Protein AF-A0A7V8Y8B3-F1 (afdb_monomer)

Foldseek 3Di:
DDDDDDDDDDDDDPPDPPPPDFWFQFAKEKEFEAAPLVRATDFQKKKKKWKAFPVRPDTDIDIFTADPRRMTMDGRHTADPRMKIWIWIHDPNDIFGFDIDHQHPDPPHDYHYGYGYAYAEDQPCVQKDFPDWDWDWDDDVPGIDIDIDTDMDRPDRHHYPHDDPPPPPPPDD

Structure (mmCIF, N/CA/C/O backbone):
data_AF-A0A7V8Y8B3-F1
#
_entry.id   AF-A0A7V8Y8B3-F1
#
loop_
_atom_site.group_PDB
_atom_site.id
_atom_site.type_symbol
_atom_site.label_atom_id
_atom_site.label_alt_id
_atom_site.label_comp_id
_atom_site.label_asym_id
_atom_site.label_entity_id
_atom_site.label_seq_id
_atom_site.pdbx_PDB_ins_code
_atom_site.Cartn_x
_atom_site.Cartn_y
_atom_site.Cartn_z
_atom_site.occupancy
_atom_site.B_iso_or_equiv
_atom_site.auth_seq_id
_atom_site.auth_comp_id
_atom_site.auth_asym_id
_atom_site.auth_atom_id
_atom_site.pdbx_PDB_model_num
ATOM 1 N N . MET A 1 1 ? 10.443 44.051 75.657 1.00 41.78 1 MET A N 1
ATOM 2 C CA . MET A 1 1 ? 11.302 44.107 74.450 1.00 41.78 1 MET A CA 1
ATOM 3 C C . MET A 1 1 ? 10.787 43.076 73.449 1.00 41.78 1 MET A C 1
ATOM 5 O O . MET A 1 1 ? 10.704 41.906 73.796 1.00 41.78 1 MET A O 1
ATOM 9 N N . ARG A 1 2 ? 10.318 43.525 72.275 1.00 40.25 2 ARG A N 1
ATOM 10 C CA . ARG A 1 2 ? 9.639 42.713 71.243 1.00 40.25 2 ARG A CA 1
ATOM 11 C C . ARG A 1 2 ? 10.650 41.796 70.541 1.00 40.25 2 ARG A C 1
ATOM 13 O O . ARG A 1 2 ? 11.664 42.290 70.062 1.00 40.25 2 ARG A O 1
ATOM 20 N N . ARG A 1 3 ? 10.361 40.498 70.427 1.00 39.28 3 ARG A N 1
ATOM 21 C CA . ARG A 1 3 ? 11.015 39.599 69.462 1.00 39.28 3 ARG A CA 1
ATOM 22 C C . ARG A 1 3 ? 9.946 39.114 68.489 1.00 39.28 3 ARG A C 1
ATOM 24 O O . ARG A 1 3 ? 9.070 38.348 68.869 1.00 39.28 3 ARG A O 1
ATOM 31 N N . VAL A 1 4 ? 9.985 39.634 67.266 1.00 42.03 4 VAL A N 1
ATOM 32 C CA . VAL A 1 4 ? 9.151 39.179 66.150 1.00 42.03 4 VAL A CA 1
ATOM 33 C C . VAL A 1 4 ? 9.942 38.078 65.453 1.00 42.03 4 VAL A C 1
ATOM 35 O O . VAL A 1 4 ? 10.997 38.349 64.888 1.00 42.03 4 VAL A O 1
ATOM 38 N N . ALA A 1 5 ? 9.478 36.835 65.553 1.00 44.16 5 ALA A N 1
ATOM 39 C CA . ALA A 1 5 ? 10.021 35.720 64.788 1.00 44.16 5 ALA A CA 1
ATOM 40 C C . 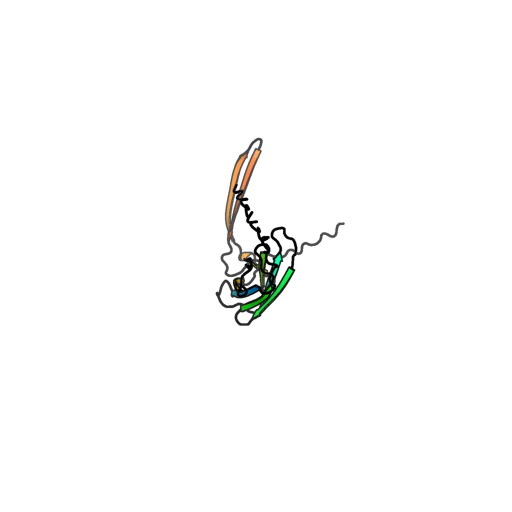ALA A 1 5 ? 9.277 35.660 63.448 1.00 44.16 5 ALA A C 1
ATOM 42 O O . ALA A 1 5 ? 8.073 35.417 63.412 1.00 44.16 5 ALA A O 1
ATOM 43 N N . ALA A 1 6 ? 9.985 35.937 62.355 1.00 43.75 6 ALA A N 1
ATOM 44 C CA . ALA A 1 6 ? 9.465 35.774 61.006 1.00 43.75 6 ALA A CA 1
ATOM 45 C C . ALA A 1 6 ? 9.499 34.283 60.637 1.00 43.75 6 ALA A C 1
ATOM 47 O O . ALA A 1 6 ? 10.573 33.692 60.541 1.00 43.75 6 ALA A O 1
ATOM 48 N N . LEU A 1 7 ? 8.328 33.672 60.446 1.00 46.34 7 LEU A N 1
ATOM 49 C CA . LEU A 1 7 ? 8.216 32.354 59.824 1.00 46.34 7 LEU A CA 1
ATOM 50 C C . LEU A 1 7 ? 8.354 32.512 58.306 1.00 46.34 7 LEU A C 1
ATOM 52 O O . LEU A 1 7 ? 7.492 33.097 57.653 1.00 46.34 7 LEU A O 1
ATOM 56 N N . ALA A 1 8 ? 9.435 31.972 57.748 1.00 45.28 8 ALA A N 1
ATOM 57 C CA . ALA A 1 8 ? 9.588 31.782 56.314 1.00 45.28 8 ALA A CA 1
ATOM 58 C C . ALA A 1 8 ? 8.799 30.532 55.890 1.00 45.28 8 ALA A C 1
ATOM 60 O O . ALA A 1 8 ? 9.159 29.411 56.245 1.00 45.28 8 ALA A O 1
ATOM 61 N N . ALA A 1 9 ? 7.709 30.723 55.148 1.00 44.62 9 ALA A N 1
ATOM 62 C CA . ALA A 1 9 ? 6.974 29.633 54.517 1.00 44.62 9 ALA A CA 1
ATOM 63 C C . ALA A 1 9 ? 7.672 29.251 53.201 1.00 44.62 9 ALA A C 1
ATOM 65 O O . ALA A 1 9 ? 7.607 29.986 52.217 1.00 44.62 9 ALA A O 1
ATOM 66 N N . ALA A 1 10 ? 8.362 28.110 53.186 1.00 50.41 10 ALA A N 1
ATOM 67 C CA . ALA A 1 10 ? 8.913 27.532 51.967 1.00 50.41 10 ALA A CA 1
ATOM 68 C C . ALA A 1 10 ? 7.787 26.849 51.173 1.00 50.41 10 ALA A C 1
ATOM 70 O O . ALA A 1 10 ? 7.284 25.798 51.566 1.00 50.41 10 ALA A O 1
ATOM 71 N N . ALA A 1 11 ? 7.374 27.457 50.061 1.00 56.00 11 ALA A N 1
ATOM 72 C CA . ALA A 1 11 ? 6.453 26.841 49.114 1.00 56.00 11 ALA A CA 1
ATOM 73 C C . ALA A 1 11 ? 7.202 25.777 48.296 1.00 56.00 11 ALA A C 1
ATOM 75 O O . ALA A 1 11 ? 8.005 26.101 47.421 1.00 56.00 11 ALA A O 1
ATOM 76 N N . ALA A 1 12 ? 6.957 24.499 48.586 1.00 55.84 12 ALA A N 1
ATOM 77 C CA . ALA A 1 12 ? 7.432 23.403 47.752 1.00 55.84 12 ALA A CA 1
ATOM 78 C C . ALA A 1 12 ? 6.639 23.388 46.433 1.00 55.84 12 ALA A C 1
ATOM 80 O O . ALA A 1 12 ? 5.452 23.060 46.423 1.00 55.84 12 ALA A O 1
ATOM 81 N N . LEU A 1 13 ? 7.284 23.739 45.315 1.00 58.31 13 LEU A N 1
ATOM 82 C CA . LEU A 1 13 ? 6.749 23.446 43.986 1.00 58.31 13 LEU A CA 1
ATOM 83 C C . LEU A 1 13 ? 6.753 21.925 43.797 1.00 58.31 13 LEU A C 1
ATOM 85 O O . LEU A 1 13 ? 7.800 21.318 43.575 1.00 58.31 13 LEU A O 1
ATOM 89 N N . ALA A 1 14 ? 5.578 21.306 43.876 1.00 60.38 14 ALA A N 1
ATOM 90 C CA . ALA A 1 14 ? 5.394 19.936 43.429 1.00 60.38 14 ALA A CA 1
ATOM 91 C C . ALA A 1 14 ? 5.531 19.904 41.899 1.00 60.38 14 ALA A C 1
ATOM 93 O O . ALA A 1 14 ? 4.621 20.299 41.172 1.00 60.38 14 ALA A O 1
ATOM 94 N N . VAL A 1 15 ? 6.682 19.445 41.405 1.00 58.00 15 VAL A N 1
ATOM 95 C CA . VAL A 1 15 ? 6.814 19.010 40.012 1.00 58.00 15 VAL A CA 1
ATOM 96 C C . VAL A 1 15 ? 5.970 17.747 39.890 1.00 58.00 15 VAL A C 1
ATOM 98 O O . VAL A 1 15 ? 6.356 16.686 40.379 1.00 58.00 15 VAL A O 1
ATOM 101 N N . ALA A 1 16 ? 4.777 17.868 39.310 1.00 61.41 16 ALA A N 1
ATOM 102 C CA . ALA A 1 16 ? 3.983 16.697 38.978 1.00 61.41 16 ALA A CA 1
ATOM 103 C C . ALA A 1 16 ? 4.809 15.829 38.012 1.00 61.41 16 ALA A C 1
ATOM 105 O O . ALA A 1 16 ? 5.346 16.365 37.038 1.00 61.41 16 ALA A O 1
ATOM 106 N N . PRO A 1 17 ? 4.950 14.516 38.256 1.00 54.28 17 PRO A N 1
ATOM 107 C CA . PRO A 1 17 ? 5.573 13.646 37.279 1.00 54.28 17 PRO A CA 1
ATOM 108 C C . PRO A 1 17 ? 4.759 13.742 35.991 1.00 54.28 17 PRO A C 1
ATOM 110 O O . PRO A 1 17 ? 3.532 13.617 36.014 1.00 54.28 17 PRO A O 1
ATOM 113 N N . ASN A 1 18 ? 5.443 13.990 34.876 1.00 52.50 18 ASN A N 1
ATOM 114 C CA . ASN A 1 18 ? 4.854 13.914 33.548 1.00 52.50 18 ASN A CA 1
ATOM 115 C C . ASN A 1 18 ? 4.353 12.479 33.375 1.00 52.50 18 ASN A C 1
ATOM 117 O O . ASN A 1 18 ? 5.125 11.579 33.050 1.00 52.50 18 ASN A O 1
ATOM 121 N N . ALA A 1 19 ? 3.079 12.240 33.673 1.00 53.72 19 ALA A N 1
ATOM 122 C CA . ALA A 1 19 ? 2.465 10.953 33.445 1.00 53.72 19 ALA A CA 1
ATOM 123 C C . ALA A 1 19 ? 2.446 10.757 31.932 1.00 53.72 19 ALA A C 1
ATOM 125 O O . ALA A 1 19 ? 1.645 11.375 31.228 1.00 53.72 19 ALA A O 1
ATOM 126 N N . TRP A 1 20 ? 3.349 9.923 31.418 1.00 55.12 20 TRP A N 1
ATOM 127 C CA . TRP A 1 20 ? 3.139 9.300 30.124 1.00 55.12 20 TRP A CA 1
ATOM 128 C C . TRP A 1 20 ? 1.794 8.595 30.221 1.00 55.12 20 TRP A C 1
ATOM 130 O O . TRP A 1 20 ? 1.659 7.586 30.914 1.00 55.12 20 TRP A O 1
ATOM 140 N N . ALA A 1 21 ? 0.766 9.210 29.638 1.00 58.97 21 ALA A N 1
ATOM 141 C CA . ALA A 1 21 ? -0.565 8.644 29.644 1.00 58.97 21 ALA A CA 1
ATOM 142 C C . ALA A 1 21 ? -0.454 7.242 29.045 1.00 58.97 21 ALA A C 1
ATOM 144 O O . ALA A 1 21 ? 0.060 7.079 27.936 1.00 58.97 21 ALA A O 1
ATOM 145 N N . ALA A 1 22 ? -0.882 6.235 29.808 1.00 63.03 22 ALA A N 1
ATOM 146 C CA . ALA A 1 22 ? -0.874 4.865 29.330 1.00 63.03 22 ALA A CA 1
ATOM 147 C C . ALA A 1 22 ? -1.640 4.794 27.993 1.00 63.03 22 ALA A C 1
ATOM 149 O O . ALA A 1 22 ? -2.668 5.472 27.856 1.00 63.03 22 ALA A O 1
ATOM 150 N N . PRO A 1 23 ? -1.159 4.006 27.013 1.00 66.88 23 PRO A N 1
ATOM 151 C CA . PRO A 1 23 ? -1.841 3.832 25.738 1.00 66.88 23 PRO A CA 1
ATOM 152 C C . PRO A 1 23 ? -3.316 3.490 25.951 1.00 66.88 23 PRO A C 1
ATOM 154 O O . PRO A 1 23 ? -3.639 2.573 26.708 1.00 66.88 23 PRO A O 1
ATOM 157 N N . LEU A 1 24 ? -4.214 4.214 25.284 1.00 79.56 24 LEU A N 1
ATOM 158 C CA . LEU A 1 24 ? -5.630 3.866 25.273 1.00 79.56 24 LEU A CA 1
ATOM 159 C C . LEU A 1 24 ? -5.868 2.886 24.123 1.00 79.56 24 LEU A C 1
ATOM 161 O O . LEU A 1 24 ? -5.459 3.141 22.994 1.00 79.56 24 LEU A O 1
ATOM 165 N N . GLU A 1 25 ? -6.538 1.764 24.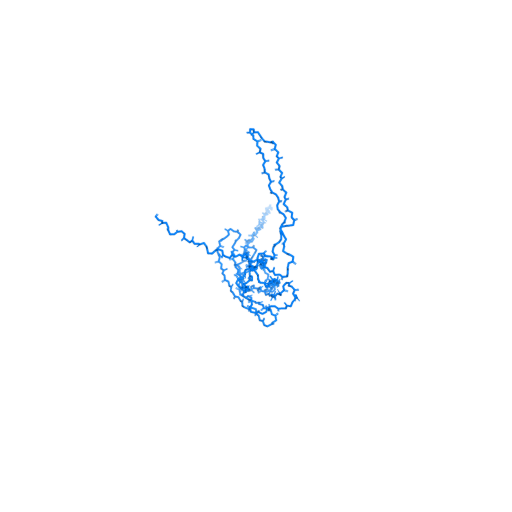379 1.00 88.12 25 GLU A N 1
ATOM 166 C CA . GLU A 1 25 ? -6.929 0.803 23.335 1.00 88.12 25 GLU A CA 1
ATOM 167 C C . GLU A 1 25 ? -8.292 1.165 22.735 1.00 88.12 25 GLU A C 1
ATOM 169 O O . GLU A 1 25 ? -9.238 0.382 22.731 1.00 88.12 25 GLU A O 1
ATOM 174 N N . ASN A 1 26 ? -8.422 2.401 22.261 1.00 92.00 26 ASN A N 1
ATOM 175 C CA . ASN A 1 26 ? -9.661 2.928 21.686 1.00 92.00 26 ASN A CA 1
ATOM 176 C C . ASN A 1 26 ? -9.472 3.531 20.287 1.00 92.00 26 ASN A C 1
ATOM 178 O O . ASN A 1 26 ? -10.447 3.989 19.695 1.00 92.00 26 ASN A O 1
ATOM 182 N N . GLY A 1 27 ? -8.251 3.512 19.751 1.00 95.31 27 GLY A N 1
ATOM 183 C CA . GLY A 1 27 ? -7.933 4.034 18.432 1.00 95.31 27 GLY A CA 1
ATOM 184 C C . GLY A 1 27 ? -8.641 3.275 17.314 1.00 95.31 27 GLY A C 1
ATOM 185 O O . GLY A 1 27 ? -8.898 2.066 17.404 1.00 95.31 27 GLY A O 1
ATOM 186 N N . ILE A 1 28 ? -8.952 4.001 16.244 1.00 97.25 28 ILE A N 1
ATOM 187 C CA . ILE A 1 28 ? -9.632 3.476 15.065 1.00 97.25 28 ILE A CA 1
ATOM 188 C C . ILE A 1 28 ? -8.830 3.853 13.824 1.00 97.25 28 ILE A C 1
ATOM 190 O O . ILE A 1 28 ? -8.469 5.012 13.646 1.00 97.25 28 ILE A O 1
ATOM 194 N N . ILE A 1 29 ? -8.596 2.874 12.952 1.00 98.19 29 ILE A N 1
ATOM 195 C CA . ILE A 1 29 ? -8.161 3.117 11.575 1.00 98.19 29 ILE A CA 1
ATOM 196 C C . ILE A 1 29 ? -9.265 2.602 10.665 1.00 98.19 29 ILE A C 1
ATOM 198 O O . ILE A 1 29 ? -9.634 1.429 10.733 1.00 98.19 29 ILE A O 1
ATOM 202 N N . GLU A 1 30 ? -9.785 3.456 9.800 1.00 98.31 30 GLU A N 1
ATOM 203 C CA . GLU A 1 30 ? -10.768 3.072 8.796 1.00 98.31 30 GLU A CA 1
ATOM 204 C C . GLU A 1 30 ? -10.466 3.720 7.458 1.00 98.31 30 GLU A C 1
ATOM 206 O O . GLU A 1 30 ? -9.642 4.626 7.339 1.00 98.31 30 GLU A O 1
ATOM 211 N N . GLY A 1 31 ? -11.075 3.197 6.407 1.00 98.00 31 GLY A N 1
ATOM 212 C CA . GLY A 1 31 ? -10.743 3.680 5.088 1.00 98.00 31 GLY A CA 1
ATOM 213 C C . GLY A 1 31 ? -11.435 2.947 3.972 1.00 98.00 31 GLY A C 1
ATOM 214 O O . GLY A 1 31 ? -12.351 2.144 4.176 1.00 98.00 31 GLY A O 1
ATOM 215 N N . ARG A 1 32 ? -10.968 3.232 2.758 1.00 98.31 32 ARG A N 1
ATOM 216 C CA . ARG A 1 32 ? -11.467 2.611 1.535 1.00 98.31 32 ARG A CA 1
ATOM 217 C C . ARG A 1 32 ? -10.322 2.164 0.639 1.00 98.31 32 ARG A C 1
ATOM 219 O O . ARG A 1 32 ? -9.339 2.880 0.468 1.00 98.31 32 ARG A O 1
ATOM 226 N N . VAL A 1 33 ? -10.485 1.009 0.007 1.00 98.75 33 VAL A N 1
ATOM 227 C CA . VAL A 1 33 ? -9.662 0.599 -1.128 1.00 98.75 33 VAL A CA 1
ATOM 228 C C . VAL A 1 33 ? -10.367 0.981 -2.425 1.00 98.75 33 VAL A C 1
ATOM 230 O O . VAL A 1 33 ? -11.546 0.679 -2.632 1.00 98.75 33 VAL A O 1
ATOM 233 N N . THR A 1 34 ? -9.630 1.627 -3.322 1.00 98.62 34 THR A N 1
ATOM 234 C CA . THR A 1 34 ? -10.089 1.973 -4.670 1.00 98.62 34 THR A CA 1
ATOM 235 C C . THR A 1 34 ? -9.229 1.295 -5.727 1.00 98.62 34 THR A C 1
ATOM 237 O O . THR A 1 34 ? -8.042 1.031 -5.532 1.00 98.62 34 THR A O 1
ATOM 240 N N . ASN A 1 35 ? -9.838 0.990 -6.866 1.00 98.31 35 ASN A N 1
ATOM 241 C CA . ASN A 1 35 ? -9.109 0.540 -8.034 1.00 98.31 35 ASN A CA 1
ATOM 242 C C . ASN A 1 35 ? -8.405 1.748 -8.666 1.00 98.31 35 ASN A C 1
ATOM 244 O O . ASN A 1 35 ? -9.073 2.689 -9.083 1.00 98.31 35 ASN A O 1
ATOM 248 N N . GLY A 1 36 ? -7.078 1.732 -8.758 1.00 97.19 36 GLY A N 1
ATOM 249 C CA . GLY A 1 36 ? -6.304 2.889 -9.206 1.00 97.19 36 GLY A CA 1
ATOM 250 C C . GLY A 1 36 ? -6.454 3.237 -10.691 1.00 97.19 36 GLY A C 1
ATOM 251 O O . GLY A 1 36 ? -6.052 4.327 -11.082 1.00 97.19 36 GLY A O 1
ATOM 252 N N . THR A 1 37 ? -7.050 2.358 -11.505 1.00 96.88 37 THR A N 1
ATOM 253 C CA . THR A 1 37 ? -7.384 2.638 -12.912 1.00 96.88 37 THR A CA 1
ATOM 254 C C . THR A 1 37 ? -8.756 3.289 -13.049 1.00 96.88 37 THR A C 1
ATOM 256 O O . THR A 1 37 ? -8.916 4.289 -13.735 1.00 96.88 37 THR A O 1
ATOM 259 N N . SER A 1 38 ? -9.774 2.696 -12.423 1.00 97.25 38 SER A N 1
ATOM 260 C CA . SER A 1 38 ? -11.171 3.131 -12.581 1.00 97.25 38 SER A CA 1
ATOM 261 C C . SER A 1 38 ? -11.634 4.123 -11.514 1.00 97.25 38 SER A C 1
ATOM 263 O O . SER A 1 38 ? -12.747 4.635 -11.609 1.00 97.25 38 SER A O 1
ATOM 265 N N . SER A 1 39 ? -10.834 4.337 -10.466 1.00 96.88 39 SER A N 1
ATOM 266 C CA . SER A 1 39 ? -11.170 5.098 -9.253 1.00 96.88 39 SER A CA 1
ATOM 267 C C . SER A 1 39 ? -12.419 4.600 -8.510 1.00 96.88 39 SER A C 1
ATOM 269 O O . SER A 1 39 ? -12.913 5.257 -7.595 1.00 96.88 39 SER A O 1
ATOM 271 N N . ARG A 1 40 ? -12.945 3.422 -8.871 1.00 98.12 40 ARG A N 1
ATOM 272 C CA . ARG A 1 40 ? -14.120 2.820 -8.232 1.00 98.12 40 ARG A CA 1
ATOM 273 C C . ARG A 1 40 ? -13.733 2.102 -6.938 1.00 98.12 40 ARG A C 1
ATOM 275 O O . ARG A 1 40 ? -12.602 1.620 -6.831 1.00 98.12 40 ARG A O 1
ATOM 282 N N . PRO A 1 41 ? -14.659 1.969 -5.973 1.00 98.50 41 PRO A N 1
ATOM 283 C CA . PRO A 1 41 ? -14.430 1.133 -4.802 1.00 98.50 41 PRO A CA 1
ATOM 284 C C . PRO A 1 41 ? -14.084 -0.307 -5.185 1.00 98.50 41 PRO A C 1
ATOM 286 O O . PRO A 1 41 ? -14.698 -0.872 -6.091 1.00 98.50 41 PRO A O 1
ATOM 289 N N . GLN A 1 42 ? -13.111 -0.898 -4.491 1.00 98.62 42 GLN A N 1
ATOM 290 C CA . GLN A 1 42 ? -12.651 -2.255 -4.760 1.00 98.62 42 GLN A CA 1
ATOM 291 C C . GLN A 1 42 ? -13.023 -3.190 -3.593 1.00 98.62 42 GLN A C 1
ATOM 293 O O . GLN A 1 42 ? -12.361 -3.159 -2.551 1.00 98.62 42 GLN A O 1
ATOM 298 N N . PRO A 1 43 ? -14.065 -4.028 -3.749 1.00 98.50 43 PRO A N 1
ATOM 299 C CA . PRO A 1 43 ? -14.441 -5.023 -2.749 1.00 98.50 43 PRO A CA 1
ATOM 300 C C . PRO A 1 43 ? -13.501 -6.233 -2.761 1.00 98.50 43 PRO A C 1
ATOM 302 O O . PRO A 1 43 ? -12.833 -6.495 -3.770 1.00 98.50 43 PRO A O 1
ATOM 305 N N . GLY A 1 44 ? -13.513 -6.999 -1.666 1.00 98.38 44 GLY A N 1
ATOM 306 C CA . GLY A 1 44 ? -12.807 -8.280 -1.560 1.00 98.38 44 GLY A CA 1
ATOM 307 C C . GLY A 1 44 ? -11.28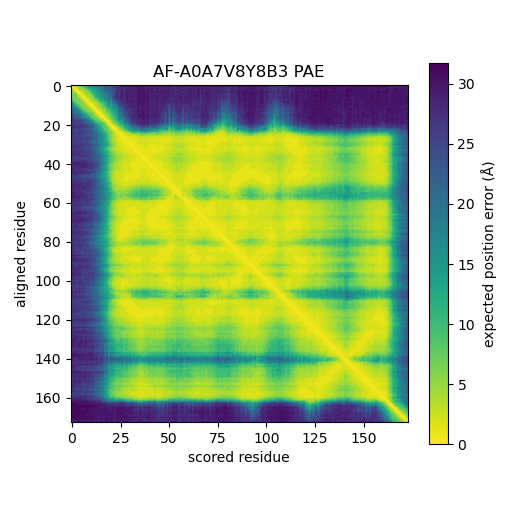2 -8.161 -1.506 1.00 98.38 44 GLY A C 1
ATOM 308 O O . GLY A 1 44 ? -10.582 -9.090 -1.901 1.00 98.38 44 GLY A O 1
ATOM 309 N N . VAL A 1 45 ? -10.763 -7.011 -1.078 1.00 98.75 45 VAL A N 1
ATOM 310 C CA . VAL A 1 45 ? -9.330 -6.781 -0.861 1.00 98.75 45 VAL A CA 1
ATOM 311 C C . VAL A 1 45 ? -9.018 -7.095 0.592 1.00 98.75 45 VAL A C 1
ATOM 313 O O . VAL A 1 45 ? -9.682 -6.565 1.481 1.00 98.75 45 VAL A O 1
ATOM 316 N N . GLU A 1 46 ? -8.010 -7.929 0.837 1.00 98.75 46 GLU A N 1
ATOM 317 C CA . GLU A 1 46 ? -7.482 -8.123 2.187 1.00 98.75 46 GLU A CA 1
ATOM 318 C C . GLU A 1 46 ? -6.586 -6.928 2.526 1.00 98.75 46 GLU A C 1
ATOM 320 O O . GLU A 1 46 ? -5.570 -6.693 1.880 1.00 98.75 46 GLU A O 1
ATOM 325 N N . VAL A 1 47 ? -6.971 -6.150 3.527 1.00 98.75 47 VAL A N 1
ATOM 326 C CA . VAL A 1 47 ? -6.154 -5.090 4.110 1.00 98.75 47 VAL A CA 1
ATOM 327 C C . VAL A 1 47 ? -5.430 -5.675 5.308 1.00 98.75 47 VAL A C 1
ATOM 329 O O . VAL A 1 47 ? -6.063 -6.183 6.233 1.00 98.75 47 VAL A O 1
ATOM 332 N N . VAL A 1 48 ? -4.108 -5.602 5.286 1.00 98.44 48 VAL A N 1
ATOM 333 C CA . VAL A 1 48 ? -3.230 -6.014 6.375 1.00 98.44 48 VAL A CA 1
ATOM 334 C C . VAL A 1 48 ? -2.775 -4.757 7.095 1.00 98.44 48 VAL A C 1
ATOM 336 O O . VAL A 1 48 ? -2.262 -3.829 6.476 1.00 98.44 48 VAL A O 1
ATOM 339 N N . LEU A 1 49 ? -2.963 -4.729 8.407 1.00 98.44 49 LEU A N 1
ATOM 340 C CA . LEU A 1 49 ? -2.447 -3.679 9.268 1.00 98.44 49 LEU A CA 1
ATOM 341 C C . LEU A 1 49 ? -1.347 -4.271 10.142 1.00 98.44 49 LEU A C 1
ATOM 343 O O . LEU A 1 49 ? -1.590 -5.238 10.862 1.00 98.44 49 LEU A O 1
ATOM 347 N N . LYS A 1 50 ? -0.151 -3.686 10.110 1.00 97.69 50 LYS A N 1
ATOM 348 C CA . LYS A 1 50 ? 0.966 -4.067 10.977 1.00 97.69 50 LYS A CA 1
ATOM 349 C C . LYS A 1 50 ? 1.322 -2.908 11.894 1.00 97.69 50 LYS A C 1
ATOM 351 O O . LYS A 1 50 ? 1.625 -1.819 11.423 1.00 97.69 50 LYS A O 1
ATOM 356 N N . ARG A 1 51 ? 1.320 -3.154 13.200 1.00 96.75 51 ARG A N 1
ATOM 357 C CA . ARG A 1 51 ? 1.839 -2.219 14.199 1.00 96.75 51 ARG A CA 1
ATOM 358 C C . ARG A 1 51 ? 3.246 -2.623 14.590 1.00 96.75 51 ARG A C 1
ATOM 360 O O . ARG A 1 51 ? 3.455 -3.798 14.877 1.00 96.75 51 ARG A O 1
ATOM 367 N N . THR A 1 52 ? 4.156 -1.665 14.682 1.00 95.88 52 THR A N 1
ATOM 368 C CA . THR A 1 52 ? 5.481 -1.821 15.299 1.00 95.88 52 THR A CA 1
ATOM 369 C C . THR A 1 52 ? 5.822 -0.575 16.108 1.00 95.88 52 THR A C 1
ATOM 371 O O . THR A 1 52 ? 5.216 0.481 15.920 1.00 95.88 52 THR A O 1
ATOM 374 N N . ARG A 1 53 ? 6.808 -0.665 16.997 1.00 92.12 53 ARG A N 1
ATOM 375 C CA . ARG A 1 53 ? 7.503 0.528 17.495 1.00 92.12 53 ARG A CA 1
ATOM 376 C C . ARG A 1 53 ? 8.536 1.035 16.475 1.00 92.12 53 ARG A C 1
ATOM 378 O O . ARG A 1 53 ? 8.874 0.286 15.552 1.00 92.12 53 A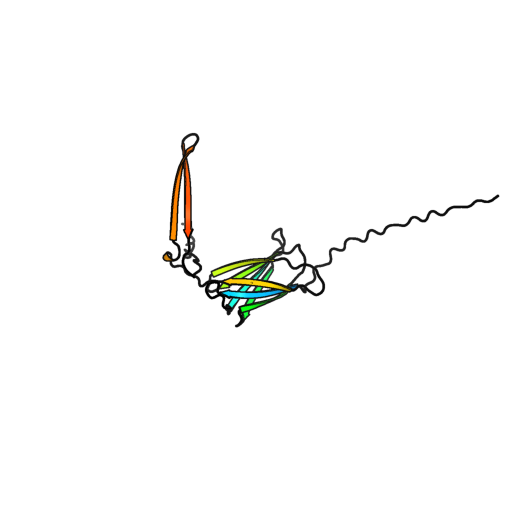RG A O 1
ATOM 385 N N . PRO A 1 54 ? 9.045 2.277 16.613 1.00 87.44 54 PRO A N 1
ATOM 386 C CA . PRO A 1 54 ? 10.098 2.819 15.752 1.00 87.44 54 PRO A CA 1
ATOM 387 C C . PRO A 1 54 ? 11.372 1.967 15.698 1.00 87.44 54 PRO A C 1
ATOM 389 O O . PRO A 1 54 ? 12.033 1.927 14.668 1.00 87.44 54 PRO A O 1
ATOM 392 N N . ASP A 1 55 ? 11.692 1.252 16.779 1.00 89.19 55 ASP A N 1
ATOM 393 C CA . ASP A 1 55 ? 12.827 0.322 16.861 1.00 89.19 55 ASP A CA 1
ATOM 394 C C . ASP A 1 55 ? 12.549 -1.057 16.224 1.00 89.19 55 ASP A C 1
ATOM 396 O O . ASP A 1 55 ? 13.395 -1.947 16.257 1.00 89.19 55 ASP A O 1
ATOM 400 N N . GLY A 1 56 ? 11.356 -1.255 15.654 1.00 86.06 56 GLY A N 1
ATOM 401 C CA . GLY A 1 56 ? 10.920 -2.512 15.047 1.00 86.06 56 GLY A CA 1
ATOM 402 C C . GLY A 1 56 ? 10.362 -3.549 16.029 1.00 86.06 56 GLY A C 1
ATOM 403 O O . GLY A 1 56 ? 9.909 -4.607 15.585 1.00 86.06 56 GLY A O 1
ATOM 404 N N . SER A 1 57 ? 10.337 -3.268 17.336 1.00 88.62 57 SER A N 1
ATOM 405 C CA . SER A 1 57 ? 9.782 -4.171 18.353 1.00 88.62 57 SER A CA 1
ATOM 406 C C . 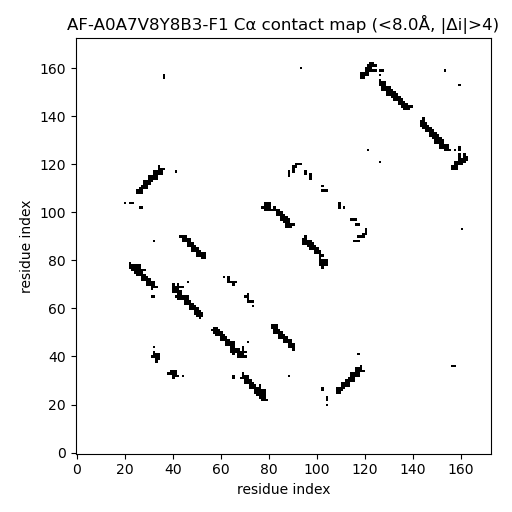SER A 1 57 ? 8.240 -4.204 18.355 1.00 88.62 57 SER A C 1
ATOM 408 O O . SER A 1 57 ? 7.568 -3.407 17.693 1.00 88.62 57 SER A O 1
ATOM 410 N N . GLU A 1 58 ? 7.659 -5.153 19.105 1.00 85.25 58 GLU A N 1
ATOM 411 C CA . GLU A 1 58 ? 6.203 -5.313 19.307 1.00 85.25 58 GLU A CA 1
ATOM 412 C C . GLU A 1 58 ? 5.360 -5.390 18.020 1.00 85.25 58 GLU A C 1
ATOM 414 O O . GLU A 1 58 ? 4.299 -4.762 17.897 1.00 85.25 58 GLU A O 1
ATOM 419 N N . ALA A 1 59 ? 5.806 -6.208 17.064 1.00 92.50 59 ALA A N 1
ATOM 420 C CA . ALA A 1 59 ? 5.049 -6.460 15.849 1.00 92.50 59 ALA A CA 1
ATOM 421 C C . ALA A 1 59 ? 3.704 -7.145 16.153 1.00 92.50 59 ALA A C 1
ATOM 423 O O . ALA A 1 59 ? 3.663 -8.262 16.666 1.00 92.50 59 ALA A O 1
ATOM 424 N N . LYS A 1 60 ? 2.596 -6.492 15.794 1.00 95.81 60 LYS A N 1
ATOM 425 C CA . LYS A 1 60 ? 1.250 -7.083 15.820 1.00 95.81 60 LYS A CA 1
ATOM 426 C C . LYS A 1 60 ? 0.578 -6.876 14.472 1.00 95.81 60 LYS A C 1
ATOM 428 O O . LYS A 1 60 ? 0.783 -5.844 13.836 1.00 95.81 60 LYS A O 1
ATOM 433 N N . THR A 1 61 ? -0.214 -7.851 14.043 1.00 97.44 61 THR A N 1
ATOM 434 C CA . THR A 1 61 ? -0.873 -7.835 12.736 1.00 97.44 61 THR A CA 1
ATOM 435 C C . THR A 1 61 ? -2.370 -8.052 12.883 1.00 97.44 61 THR A C 1
ATOM 437 O O . THR A 1 61 ? -2.811 -8.876 13.681 1.00 97.44 61 THR A O 1
ATOM 440 N N . TRP A 1 62 ? -3.137 -7.315 12.088 1.00 98.25 62 TRP A N 1
ATOM 441 C CA . TRP A 1 62 ? -4.574 -7.466 11.915 1.00 98.25 62 TRP A CA 1
ATOM 442 C C . TRP A 1 62 ? -4.886 -7.573 10.428 1.00 98.25 62 TRP A C 1
ATOM 444 O O . TRP A 1 62 ? -4.140 -7.059 9.592 1.00 98.25 62 TRP A O 1
ATOM 454 N N . THR A 1 63 ? -6.014 -8.196 10.104 1.00 98.31 63 THR A N 1
ATOM 455 C CA . THR A 1 63 ? -6.535 -8.257 8.739 1.00 98.31 63 THR A CA 1
ATOM 456 C C . THR A 1 63 ? -8.006 -7.862 8.706 1.00 98.31 63 THR A C 1
ATOM 458 O O . THR A 1 63 ? -8.752 -8.088 9.658 1.00 98.31 63 THR A O 1
ATOM 461 N N . ALA A 1 64 ? -8.420 -7.230 7.613 1.00 98.38 64 ALA A N 1
ATOM 462 C CA . ALA A 1 64 ? -9.812 -6.919 7.318 1.00 98.38 64 ALA A CA 1
ATOM 463 C C . ALA A 1 64 ? -10.056 -7.119 5.822 1.00 98.38 64 ALA A C 1
ATOM 465 O O . ALA A 1 64 ? -9.177 -6.850 5.013 1.00 98.38 64 ALA A O 1
ATOM 466 N N . THR A 1 65 ? -11.247 -7.569 5.432 1.00 98.69 65 THR A N 1
ATOM 467 C CA . THR A 1 65 ? -11.623 -7.649 4.012 1.00 98.69 65 THR A CA 1
ATOM 468 C C . THR A 1 65 ? -12.539 -6.489 3.659 1.00 98.69 65 THR A C 1
ATOM 470 O O . THR A 1 65 ? -13.470 -6.196 4.409 1.00 98.69 65 THR A O 1
ATOM 473 N N . THR A 1 66 ? -12.295 -5.833 2.524 1.00 98.81 66 THR A N 1
ATOM 474 C CA . THR A 1 66 ? -13.130 -4.706 2.107 1.00 98.81 66 THR A CA 1
ATOM 475 C C . THR A 1 66 ? -14.552 -5.116 1.736 1.00 98.81 66 THR A C 1
ATOM 477 O O . THR A 1 66 ? -14.775 -6.106 1.031 1.00 98.81 66 THR A O 1
ATOM 480 N N . ASP A 1 67 ? -15.522 -4.308 2.170 1.00 98.69 67 ASP A N 1
ATOM 481 C CA . ASP A 1 67 ? -16.941 -4.489 1.856 1.00 98.69 67 ASP A CA 1
ATOM 482 C C . ASP A 1 67 ? -17.283 -4.138 0.390 1.00 98.69 67 ASP A C 1
ATOM 484 O O . ASP A 1 67 ? -16.423 -3.763 -0.410 1.00 98.69 67 ASP A O 1
ATOM 488 N N . ARG A 1 68 ? -18.571 -4.225 0.020 1.00 98.31 68 ARG A N 1
ATOM 489 C CA . ARG A 1 68 ? -19.072 -3.889 -1.333 1.00 98.31 68 ARG A CA 1
ATOM 490 C C . ARG A 1 68 ? -18.782 -2.445 -1.766 1.00 98.31 68 ARG A C 1
ATOM 492 O O . ARG A 1 68 ? -18.754 -2.167 -2.960 1.00 98.31 68 ARG A O 1
ATOM 499 N N . LEU A 1 69 ? -18.575 -1.542 -0.811 1.00 98.38 69 LEU A N 1
ATOM 500 C CA . LEU A 1 69 ? -18.211 -0.142 -1.022 1.00 98.38 69 LEU A CA 1
ATOM 501 C C . LEU A 1 69 ? -16.703 0.091 -0.829 1.00 98.38 69 LEU A C 1
ATOM 503 O O . LEU A 1 69 ? -16.271 1.237 -0.704 1.00 98.38 69 LEU A O 1
ATOM 507 N N . GLY A 1 70 ? -15.901 -0.978 -0.818 1.00 98.56 70 GLY A N 1
ATOM 508 C CA . GLY A 1 70 ? -14.453 -0.944 -0.661 1.00 98.56 70 GLY A CA 1
ATOM 509 C C . GLY A 1 70 ? -13.985 -0.569 0.745 1.00 98.56 70 GLY A C 1
ATOM 510 O O . GLY A 1 70 ? -12.802 -0.291 0.910 1.00 98.56 70 GLY A O 1
ATOM 511 N N . ARG A 1 71 ? -14.870 -0.501 1.744 1.00 98.81 71 ARG A N 1
ATOM 512 C CA . ARG A 1 71 ? -14.544 -0.001 3.087 1.00 98.81 71 ARG A CA 1
ATOM 513 C C . ARG A 1 71 ? -13.915 -1.077 3.957 1.00 98.81 71 ARG A C 1
ATOM 515 O O . ARG A 1 71 ? -14.308 -2.238 3.875 1.00 98.81 71 ARG A O 1
ATOM 522 N N . PHE A 1 72 ? -12.992 -0.675 4.821 1.00 98.69 72 PHE A N 1
ATOM 523 C CA . PHE A 1 72 ? -12.407 -1.511 5.866 1.00 98.69 72 PHE A CA 1
ATOM 524 C C . PHE A 1 72 ? -12.296 -0.723 7.169 1.00 98.69 72 PHE A C 1
ATOM 526 O O . PHE A 1 72 ? -12.320 0.510 7.164 1.00 98.69 72 PHE A O 1
ATOM 533 N N . ARG A 1 73 ? -12.156 -1.444 8.284 1.00 98.44 73 ARG A N 1
ATOM 534 C CA . ARG A 1 73 ? -12.066 -0.837 9.607 1.00 98.44 73 ARG A CA 1
ATOM 535 C C . ARG A 1 73 ? -11.329 -1.732 10.604 1.00 98.44 73 ARG A C 1
ATOM 537 O O . ARG A 1 73 ? -11.598 -2.925 10.686 1.00 98.44 73 ARG A O 1
ATOM 544 N N . PHE A 1 74 ? -10.475 -1.112 11.411 1.00 98.31 74 PHE A N 1
ATOM 545 C CA . PHE A 1 74 ? -9.784 -1.676 12.568 1.00 98.31 74 PHE A CA 1
ATOM 546 C C . PHE A 1 74 ? -10.130 -0.850 13.811 1.00 98.31 74 PHE A C 1
ATOM 548 O O . PHE A 1 74 ? -10.162 0.379 13.757 1.00 98.31 74 PHE A O 1
ATOM 555 N N . ALA A 1 75 ? -10.439 -1.512 14.924 1.00 96.75 75 ALA A N 1
ATOM 556 C CA . ALA A 1 75 ? -10.859 -0.886 16.181 1.00 96.75 75 ALA A CA 1
ATOM 557 C C . ALA A 1 75 ? -9.996 -1.370 17.346 1.00 96.75 75 ALA A C 1
ATOM 559 O O . ALA A 1 75 ? -9.334 -2.401 17.229 1.00 96.75 75 ALA A O 1
ATOM 560 N N . GLY A 1 76 ? -10.068 -0.667 18.478 1.00 94.50 76 GLY A N 1
ATOM 561 C CA . GLY A 1 76 ? -9.383 -1.085 19.702 1.00 94.50 76 GLY A CA 1
ATOM 562 C C . GLY A 1 76 ? -7.863 -1.029 19.561 1.00 94.50 76 GLY A C 1
ATOM 563 O O . GLY A 1 76 ? -7.147 -1.882 20.078 1.00 94.50 76 GLY A O 1
ATOM 564 N N . LEU A 1 77 ? -7.366 -0.076 18.772 1.00 95.50 77 LEU A N 1
ATOM 565 C CA . LEU A 1 77 ? -5.943 0.083 18.520 1.00 95.50 77 LEU A CA 1
ATOM 566 C C . LEU A 1 77 ? -5.318 0.936 19.622 1.00 95.50 77 LEU A C 1
ATOM 568 O O . LEU A 1 77 ? -5.912 1.913 20.076 1.00 95.50 77 LEU A O 1
ATOM 572 N N . ALA A 1 78 ? -4.107 0.573 20.036 1.00 93.12 78 ALA A N 1
ATOM 573 C CA . ALA A 1 78 ? -3.359 1.337 21.026 1.00 93.12 78 ALA A CA 1
ATOM 574 C C . ALA A 1 78 ? -2.969 2.713 20.461 1.00 93.12 78 ALA A C 1
ATOM 576 O O . ALA A 1 78 ? -2.333 2.783 19.404 1.00 93.12 78 ALA A O 1
ATOM 577 N N . THR A 1 79 ? -3.315 3.784 21.169 1.00 93.25 79 THR A N 1
ATOM 578 C CA . THR A 1 79 ? -2.874 5.148 20.854 1.00 93.25 79 THR A CA 1
ATOM 579 C C . THR A 1 79 ? -1.468 5.424 21.395 1.00 93.25 79 THR A C 1
ATOM 581 O O . THR A 1 79 ? -1.033 4.805 22.368 1.00 93.25 79 THR A O 1
ATOM 584 N N . GLY A 1 80 ? -0.763 6.366 20.777 1.00 90.19 80 GLY A N 1
ATOM 585 C CA . GLY A 1 80 ? 0.591 6.789 21.122 1.00 90.19 80 GLY A CA 1
ATOM 586 C C . GLY A 1 80 ? 1.426 7.073 19.873 1.00 90.19 80 GLY A C 1
ATOM 587 O O . GLY A 1 80 ? 1.323 6.361 18.875 1.00 90.19 80 GLY A O 1
ATOM 588 N N . GLU A 1 81 ? 2.272 8.103 19.938 1.00 87.19 81 GLU A N 1
ATOM 589 C CA . GLU A 1 81 ? 3.205 8.459 18.853 1.00 87.19 81 GLU A CA 1
ATOM 590 C C . GLU A 1 81 ? 4.389 7.479 18.741 1.00 87.19 81 GLU A C 1
ATOM 592 O O . GLU A 1 81 ? 5.097 7.457 17.740 1.00 87.19 81 GLU A O 1
ATOM 597 N N . ASP A 1 82 ? 4.599 6.622 19.745 1.00 90.19 82 ASP A N 1
ATOM 598 C CA . ASP A 1 82 ? 5.645 5.592 19.779 1.00 90.19 82 ASP A CA 1
ATOM 599 C C . ASP A 1 82 ? 5.268 4.317 19.003 1.00 90.19 82 ASP A C 1
ATOM 601 O O . ASP A 1 82 ? 5.912 3.276 19.151 1.00 90.19 82 ASP A O 1
ATOM 605 N N . ARG A 1 83 ? 4.195 4.356 18.207 1.00 92.62 83 ARG A N 1
ATOM 606 C CA . ARG A 1 83 ? 3.635 3.196 17.506 1.00 92.62 83 ARG A CA 1
ATOM 607 C C . ARG A 1 83 ? 3.287 3.566 16.075 1.00 92.62 83 ARG A C 1
ATOM 609 O O . ARG A 1 83 ? 2.436 4.412 15.821 1.00 92.62 83 ARG A O 1
ATOM 616 N N . LEU A 1 84 ? 3.913 2.863 15.143 1.00 95.81 84 LEU A N 1
ATOM 617 C CA . LEU A 1 84 ? 3.693 3.005 13.714 1.00 95.81 84 LEU A CA 1
ATOM 618 C C . LEU A 1 84 ? 2.737 1.918 13.238 1.00 95.81 84 LEU A C 1
ATOM 620 O O . LEU A 1 84 ? 2.912 0.746 13.569 1.00 95.81 84 LEU A O 1
ATOM 624 N N . TYR A 1 85 ? 1.751 2.307 12.441 1.00 97.31 85 TYR A N 1
ATOM 625 C CA . TYR A 1 85 ? 0.754 1.440 11.830 1.00 97.31 85 TYR A CA 1
ATOM 626 C C . TYR A 1 85 ? 0.926 1.476 10.311 1.00 97.31 85 TYR A C 1
ATOM 628 O O . TYR A 1 85 ? 0.563 2.456 9.666 1.00 97.31 85 TYR A O 1
ATOM 636 N N . ALA A 1 86 ? 1.494 0.419 9.737 1.00 97.31 86 ALA A N 1
ATOM 637 C CA . ALA A 1 86 ? 1.664 0.254 8.298 1.00 97.31 86 ALA A CA 1
ATOM 638 C C . ALA A 1 86 ? 0.474 -0.505 7.702 1.00 97.31 86 ALA A C 1
ATOM 640 O O . ALA A 1 86 ? 0.077 -1.548 8.231 1.00 97.31 86 ALA A O 1
ATOM 641 N N . LEU A 1 87 ? -0.084 0.015 6.608 1.00 97.88 87 LEU A N 1
ATOM 642 C CA . LEU A 1 87 ? -1.147 -0.641 5.851 1.00 97.88 87 LEU A CA 1
ATOM 643 C C . LEU A 1 87 ? -0.611 -1.238 4.553 1.00 97.88 87 LEU A C 1
ATOM 645 O O . LEU A 1 87 ? 0.060 -0.553 3.786 1.00 97.88 87 LEU A O 1
ATOM 649 N N . ASP A 1 88 ? -1.027 -2.462 4.257 1.00 97.31 88 ASP A N 1
ATOM 650 C CA . ASP A 1 88 ? -0.838 -3.114 2.966 1.00 97.31 88 ASP A CA 1
ATOM 651 C C . ASP A 1 88 ? -2.181 -3.619 2.443 1.00 97.31 88 ASP A C 1
ATOM 653 O O . ASP A 1 88 ? -3.022 -4.103 3.199 1.00 97.31 88 A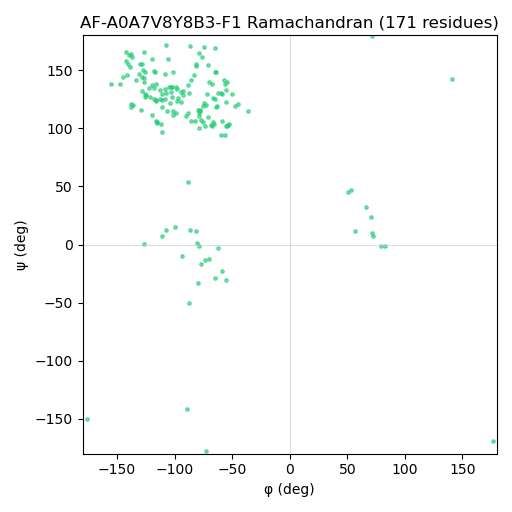SP A O 1
ATOM 657 N N . ALA A 1 89 ? -2.388 -3.541 1.133 1.00 98.44 89 ALA A N 1
ATOM 658 C CA . ALA A 1 89 ? -3.531 -4.147 0.466 1.00 98.44 89 ALA A CA 1
ATOM 659 C C . ALA A 1 89 ? -3.082 -5.354 -0.361 1.00 98.44 89 ALA A C 1
ATOM 661 O O . ALA A 1 89 ? -2.239 -5.246 -1.249 1.00 98.44 89 ALA A O 1
ATOM 662 N N . ARG A 1 90 ? -3.695 -6.507 -0.114 1.00 98.12 90 ARG A N 1
ATOM 663 C CA . ARG A 1 90 ? -3.516 -7.737 -0.879 1.00 98.12 90 ARG A CA 1
ATOM 664 C C . ARG A 1 90 ? -4.683 -7.929 -1.829 1.00 98.12 90 ARG A C 1
ATOM 666 O O . ARG A 1 90 ? -5.828 -8.130 -1.421 1.00 98.12 90 ARG A O 1
ATOM 673 N N . TYR A 1 91 ? -4.389 -7.875 -3.123 1.00 98.06 91 TYR A N 1
ATOM 674 C CA . TYR A 1 91 ? -5.394 -7.977 -4.174 1.00 98.06 91 TYR A CA 1
ATOM 675 C C . TYR A 1 91 ? -4.898 -8.862 -5.315 1.00 98.06 91 TYR A C 1
ATOM 677 O O . TYR A 1 91 ? -3.903 -8.559 -5.971 1.00 98.06 91 TYR A O 1
ATOM 685 N N . ARG A 1 92 ? -5.612 -9.970 -5.559 1.00 96.19 92 ARG A N 1
ATOM 686 C CA . ARG A 1 92 ? -5.308 -10.950 -6.622 1.00 96.19 92 ARG A CA 1
ATOM 687 C C . ARG A 1 92 ? -3.846 -11.429 -6.616 1.00 96.19 92 ARG A C 1
ATOM 689 O O . ARG A 1 92 ? -3.207 -11.484 -7.661 1.00 96.19 92 ARG A O 1
ATOM 696 N N . GLY A 1 93 ? -3.323 -11.748 -5.431 1.00 91.44 93 GLY A N 1
ATOM 697 C CA . GLY A 1 93 ? -1.955 -12.253 -5.248 1.00 91.44 93 GLY A CA 1
ATOM 698 C C . GLY A 1 93 ? -0.855 -11.186 -5.282 1.00 91.44 93 GLY A C 1
ATOM 699 O O . GLY A 1 93 ? 0.306 -11.523 -5.087 1.00 91.44 93 GLY A O 1
ATOM 700 N N . ALA A 1 94 ? -1.200 -9.914 -5.493 1.00 94.94 94 ALA A N 1
ATOM 701 C CA . ALA A 1 94 ? -0.265 -8.798 -5.431 1.00 94.94 94 ALA A CA 1
ATOM 702 C C . ALA A 1 94 ? -0.383 -8.041 -4.104 1.00 94.94 94 ALA A C 1
ATOM 704 O O . ALA A 1 94 ? -1.481 -7.936 -3.548 1.00 94.94 94 ALA A O 1
ATOM 705 N N . SER A 1 95 ? 0.738 -7.488 -3.636 1.00 95.38 95 SER A N 1
ATOM 706 C CA . SER A 1 95 ? 0.793 -6.591 -2.480 1.00 95.38 95 SER A CA 1
ATOM 707 C C . SER A 1 95 ? 0.938 -5.148 -2.949 1.00 95.38 95 SER A C 1
ATOM 709 O O . SER A 1 95 ? 1.788 -4.848 -3.786 1.00 95.38 95 SER A O 1
ATOM 711 N N . PHE A 1 96 ? 0.114 -4.264 -2.402 1.00 97.00 96 PHE A N 1
ATOM 712 C CA . PHE A 1 96 ? 0.126 -2.834 -2.669 1.00 97.00 96 PHE A CA 1
ATOM 713 C C . PHE A 1 96 ? 0.389 -2.110 -1.358 1.00 97.00 96 PHE A C 1
ATOM 715 O O . PHE A 1 96 ? -0.459 -2.131 -0.462 1.00 97.00 96 PHE A O 1
ATOM 722 N N . ALA A 1 97 ? 1.562 -1.488 -1.262 1.00 95.12 97 ALA A N 1
ATOM 723 C CA . ALA A 1 97 ? 1.922 -0.698 -0.099 1.00 95.12 97 ALA A CA 1
ATOM 724 C C . ALA A 1 97 ? 0.955 0.480 0.046 1.00 95.12 97 ALA A C 1
ATOM 726 O O . ALA A 1 97 ? 0.673 1.206 -0.913 1.00 95.12 97 ALA A O 1
ATOM 727 N N . GLY A 1 98 ? 0.430 0.633 1.253 1.00 93.81 98 GLY A N 1
ATOM 728 C CA . GLY A 1 98 ? -0.312 1.804 1.669 1.00 93.81 98 GLY A CA 1
ATOM 729 C C . GLY A 1 98 ? 0.608 2.860 2.264 1.00 93.81 98 GLY A C 1
ATOM 730 O O . GLY A 1 98 ? 1.726 3.086 1.806 1.00 93.81 98 GLY A O 1
ATOM 731 N N . GLY A 1 99 ? 0.103 3.515 3.306 1.00 93.88 99 GLY A N 1
ATOM 732 C CA . GLY A 1 99 ? 0.865 4.453 4.121 1.00 93.88 99 GLY A CA 1
ATOM 733 C C . GLY A 1 99 ? 1.205 3.885 5.495 1.00 93.88 99 GLY A C 1
ATOM 734 O O . GLY A 1 99 ? 0.696 2.841 5.911 1.00 93.88 99 GLY A O 1
ATOM 735 N N . VAL A 1 100 ? 2.038 4.634 6.210 1.00 95.81 100 VAL A N 1
ATOM 736 C CA . VAL A 1 100 ? 2.302 4.451 7.638 1.00 95.81 100 VAL A CA 1
ATOM 737 C C . VAL A 1 100 ? 1.644 5.605 8.387 1.00 95.81 100 VAL A C 1
ATOM 739 O O . VAL A 1 100 ? 1.776 6.755 7.973 1.00 95.81 100 VAL A O 1
ATOM 742 N N . VAL A 1 101 ? 0.926 5.303 9.466 1.00 95.94 101 VAL A N 1
ATOM 743 C CA . VAL A 1 101 ? 0.236 6.294 10.305 1.00 95.94 101 VAL A CA 1
ATOM 744 C C . VAL A 1 101 ? 0.567 6.087 11.783 1.00 95.94 101 VAL A C 1
ATOM 746 O O . VAL A 1 101 ? 0.904 4.978 12.198 1.00 95.94 101 VAL A O 1
ATOM 749 N N . THR A 1 102 ? 0.447 7.141 12.586 1.00 95.19 102 THR A N 1
ATOM 750 C CA . THR A 1 102 ? 0.371 7.055 14.052 1.00 95.19 102 THR A CA 1
ATOM 751 C C . THR A 1 102 ? -1.065 7.324 14.496 1.00 95.19 102 THR A C 1
ATOM 753 O O . THR A 1 102 ? -1.871 7.885 13.750 1.00 95.19 102 THR A O 1
ATOM 756 N N . ILE A 1 103 ? -1.414 6.882 15.704 1.00 94.75 103 ILE A N 1
ATOM 757 C CA . ILE A 1 103 ? -2.709 7.193 16.311 1.00 94.75 103 ILE A CA 1
ATOM 758 C C . ILE A 1 103 ? -2.428 8.040 17.557 1.00 94.75 103 ILE A C 1
ATOM 760 O O . ILE A 1 103 ? -1.984 7.476 18.557 1.00 94.75 103 ILE A O 1
ATOM 764 N N . PRO A 1 104 ? -2.674 9.359 17.547 1.00 92.25 104 PRO A N 1
ATOM 765 C CA . PRO A 1 104 ? -2.346 10.229 18.674 1.00 92.25 104 PRO A CA 1
ATOM 766 C C . PRO A 1 104 ? -3.175 9.878 19.912 1.00 92.25 104 PRO A C 1
ATOM 768 O O . PRO A 1 104 ? -4.335 9.482 19.812 1.00 92.25 104 PRO A O 1
ATOM 771 N N . THR A 1 105 ? -2.628 10.069 21.109 1.00 90.69 105 THR A N 1
ATOM 772 C CA . THR A 1 105 ? -3.399 9.886 22.349 1.00 90.69 105 THR A CA 1
ATOM 773 C C . THR A 1 105 ? -4.276 11.113 22.603 1.00 90.69 105 THR A C 1
ATOM 775 O O . THR A 1 105 ? -3.795 12.129 23.097 1.00 90.69 105 THR A O 1
ATOM 778 N N . GLN A 1 106 ? -5.570 11.025 22.275 1.00 86.19 106 GLN A N 1
ATOM 779 C CA . GLN A 1 106 ? -6.538 12.117 22.457 1.00 86.19 106 GLN A CA 1
ATOM 780 C C . GLN A 1 106 ? -7.931 11.635 22.905 1.00 86.19 106 GLN A C 1
ATOM 782 O O . GLN A 1 106 ? -8.242 10.442 22.852 1.00 86.19 106 GLN A O 1
ATOM 787 N N . ARG A 1 107 ? -8.764 12.576 23.381 1.00 84.19 107 ARG A N 1
ATOM 788 C CA . ARG A 1 107 ? -10.185 12.370 23.714 1.00 84.19 107 ARG A CA 1
ATOM 789 C C . ARG A 1 107 ? -11.050 13.393 22.950 1.00 84.19 107 ARG A C 1
ATOM 791 O O . ARG A 1 107 ? -10.759 14.580 23.079 1.00 84.19 107 ARG A O 1
ATOM 798 N N . PRO A 1 108 ? -12.116 12.986 22.227 1.00 84.31 108 PRO A N 1
ATOM 799 C CA . PRO A 1 108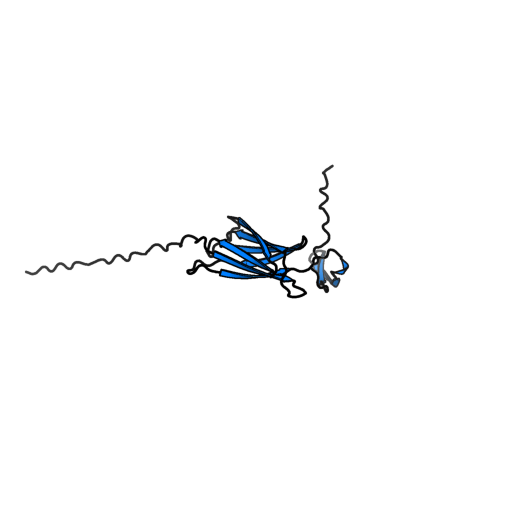 ? -12.602 11.613 22.045 1.00 84.31 108 PRO A CA 1
ATOM 800 C C . PRO A 1 108 ? -11.597 10.730 21.290 1.00 84.31 108 PRO A C 1
ATOM 802 O O . PRO A 1 108 ? -10.582 11.217 20.800 1.00 84.31 108 PRO A O 1
ATOM 805 N N . ALA A 1 109 ? -11.852 9.420 21.266 1.00 82.50 109 ALA A N 1
ATOM 806 C CA . ALA A 1 109 ? -10.953 8.468 20.623 1.00 82.50 109 ALA A CA 1
ATOM 807 C C . ALA A 1 109 ? -10.696 8.861 19.152 1.00 82.50 109 ALA A C 1
ATOM 809 O O . ALA A 1 109 ? -11.658 9.154 18.436 1.00 82.50 109 ALA A O 1
ATOM 810 N N . PRO A 1 110 ? -9.435 8.870 18.693 1.00 91.19 110 PRO A N 1
ATOM 811 C CA . PRO A 1 110 ? -9.098 9.270 17.332 1.00 91.19 110 PRO A CA 1
ATOM 812 C C . PRO A 1 110 ? -9.577 8.248 16.296 1.00 91.19 110 PRO A C 1
ATOM 814 O O . PRO A 1 110 ? -9.416 7.034 16.467 1.00 91.19 110 PRO A O 1
ATOM 817 N N . VAL A 1 111 ? -10.089 8.771 15.184 1.00 95.94 111 VAL A N 1
ATOM 818 C CA . VAL A 1 111 ? -10.373 8.022 13.957 1.00 95.94 111 VAL A CA 1
ATOM 819 C C . VAL A 1 111 ? -9.389 8.491 12.894 1.00 95.94 111 VAL A C 1
ATOM 821 O O . VAL A 1 111 ? -9.365 9.668 12.545 1.00 95.94 111 VAL A O 1
ATOM 824 N N . ILE A 1 112 ? -8.559 7.574 12.406 1.00 97.19 112 ILE A N 1
ATOM 825 C CA . ILE A 1 112 ? -7.631 7.829 11.309 1.00 97.19 112 ILE A CA 1
ATOM 826 C C . ILE A 1 112 ? -8.251 7.291 10.026 1.00 97.19 112 ILE A C 1
ATOM 828 O O . ILE A 1 112 ? -8.415 6.079 9.867 1.00 97.19 112 ILE A O 1
ATOM 832 N N . GLU A 1 113 ? -8.580 8.199 9.113 1.00 97.06 113 GLU A N 1
ATOM 833 C CA . GLU A 1 113 ? -9.069 7.853 7.784 1.00 97.06 113 GLU A CA 1
ATOM 834 C C . GLU A 1 113 ? -7.910 7.674 6.802 1.00 97.06 113 GLU A C 1
ATOM 836 O O . GLU A 1 113 ? -6.966 8.463 6.764 1.00 97.06 113 GLU A O 1
ATOM 841 N N . THR A 1 114 ? -7.983 6.641 5.967 1.00 96.75 114 THR A N 1
ATOM 842 C CA . THR A 1 114 ? -6.981 6.392 4.928 1.00 96.75 114 THR A CA 1
ATOM 843 C C . THR A 1 114 ? -7.607 5.872 3.637 1.00 96.75 114 THR A C 1
ATOM 845 O O . THR A 1 114 ? -8.713 5.326 3.607 1.00 96.75 114 THR A O 1
ATOM 848 N N . THR A 1 115 ? -6.890 6.041 2.529 1.00 96.69 115 THR A N 1
ATOM 849 C CA . THR A 1 115 ? -7.274 5.495 1.228 1.00 96.69 115 THR A CA 1
ATOM 850 C C . THR A 1 115 ? -6.137 4.662 0.667 1.00 96.69 115 THR A C 1
ATOM 852 O O . THR A 1 115 ? -5.004 5.124 0.559 1.00 96.69 115 THR A O 1
ATOM 855 N N . LEU A 1 116 ? -6.462 3.441 0.254 1.00 98.06 116 LEU A N 1
ATOM 856 C CA . LEU A 1 116 ? -5.538 2.527 -0.406 1.00 98.06 116 LEU A CA 1
ATOM 857 C C . LEU A 1 116 ? -5.910 2.407 -1.884 1.00 98.06 116 LEU A C 1
ATOM 859 O O . LEU A 1 116 ? -7.089 2.451 -2.255 1.00 98.06 116 LEU A O 1
ATOM 863 N N . LYS A 1 117 ? -4.902 2.234 -2.738 1.00 98.19 117 LYS A N 1
ATOM 864 C CA . LYS A 1 117 ? -5.091 1.996 -4.170 1.00 98.19 117 LYS A CA 1
ATOM 865 C C . LYS A 1 117 ? -4.536 0.635 -4.546 1.00 98.19 117 LYS A C 1
ATOM 867 O O . LYS A 1 117 ? -3.428 0.284 -4.159 1.00 98.19 117 LYS A O 1
ATOM 872 N N . VAL A 1 118 ? -5.306 -0.105 -5.332 1.00 98.50 118 VAL A N 1
ATOM 873 C CA . VAL A 1 118 ? -4.871 -1.370 -5.930 1.00 98.50 118 VAL A CA 1
ATOM 874 C C . VAL A 1 118 ? -5.115 -1.345 -7.427 1.00 98.50 118 VAL A C 1
ATOM 876 O O . VAL A 1 118 ? -6.066 -0.732 -7.909 1.00 98.50 118 VAL A O 1
ATOM 879 N N . TRP A 1 119 ? -4.286 -2.054 -8.177 1.00 98.12 119 TRP A N 1
ATOM 880 C CA . TRP A 1 119 ? -4.444 -2.208 -9.621 1.00 98.12 119 TRP A CA 1
ATOM 881 C C . TRP A 1 119 ? -4.610 -3.679 -9.961 1.00 98.12 119 TRP A C 1
ATOM 883 O O . TRP A 1 119 ? -4.254 -4.562 -9.183 1.00 98.12 119 TRP A O 1
ATOM 893 N N . ARG A 1 120 ? -5.164 -3.973 -11.139 1.00 97.38 120 ARG A N 1
ATOM 894 C CA . ARG A 1 120 ? -5.194 -5.354 -11.625 1.00 97.38 120 ARG A CA 1
ATOM 895 C C . ARG A 1 120 ? -3.746 -5.813 -11.859 1.00 97.38 120 ARG A C 1
ATOM 897 O O . ARG A 1 120 ? -3.053 -5.141 -12.624 1.00 97.38 120 ARG A O 1
ATOM 904 N N . PRO A 1 121 ? -3.290 -6.925 -11.263 1.00 96.69 121 PRO A N 1
ATOM 905 C CA . PRO A 1 121 ? -1.929 -7.398 -11.493 1.00 96.69 121 PRO A CA 1
ATOM 906 C C . PRO A 1 121 ? -1.732 -7.968 -12.907 1.00 96.69 121 PRO A C 1
ATOM 908 O O . PRO A 1 121 ? -2.681 -8.449 -13.535 1.00 96.69 121 PRO A O 1
ATOM 911 N N . THR A 1 122 ? -0.496 -7.938 -13.403 1.00 95.69 122 THR A N 1
ATOM 912 C CA . THR A 1 122 ? -0.048 -8.610 -14.629 1.00 95.69 122 THR A CA 1
ATOM 913 C C . THR A 1 122 ? 1.385 -9.115 -14.471 1.00 95.69 122 THR A C 1
ATOM 915 O O . THR A 1 122 ? 2.220 -8.460 -13.856 1.00 95.69 122 THR A O 1
ATOM 918 N N . SER A 1 123 ? 1.684 -10.270 -15.055 1.00 94.69 123 SER A N 1
ATOM 919 C CA . SER A 1 123 ? 3.042 -10.819 -15.188 1.00 94.69 123 SER A CA 1
ATOM 920 C C . SER A 1 123 ? 3.520 -10.825 -16.647 1.00 94.69 123 SER A C 1
ATOM 922 O O . SER A 1 123 ? 4.574 -11.378 -16.974 1.00 94.69 123 SER A O 1
ATOM 924 N N . HIS A 1 124 ? 2.738 -10.221 -17.550 1.00 94.88 124 HIS A N 1
ATOM 925 C CA . HIS A 1 124 ? 3.091 -10.123 -18.959 1.00 94.88 124 HIS A CA 1
ATOM 926 C C . HIS A 1 124 ? 4.230 -9.105 -19.132 1.00 94.88 124 HIS A C 1
ATOM 928 O O . HIS A 1 124 ? 4.029 -7.935 -18.805 1.00 94.88 124 HIS A O 1
ATOM 934 N N . PRO A 1 125 ? 5.403 -9.503 -19.660 1.00 93.06 125 PRO A N 1
ATOM 935 C CA . PRO A 1 125 ? 6.578 -8.633 -19.715 1.00 93.06 125 PRO A CA 1
ATOM 936 C C . PRO A 1 125 ? 6.358 -7.415 -20.613 1.00 93.06 125 PRO A C 1
ATOM 938 O O . PRO A 1 125 ? 6.870 -6.350 -20.312 1.00 93.06 125 PRO A O 1
ATOM 941 N N . GLY A 1 126 ? 5.507 -7.531 -21.641 1.00 93.94 126 GLY A N 1
ATOM 942 C CA . GLY A 1 126 ? 5.100 -6.394 -22.478 1.00 93.94 126 GLY A CA 1
ATOM 943 C C . GLY A 1 126 ? 4.346 -5.272 -21.743 1.00 93.94 126 GLY A C 1
ATOM 944 O O . GLY A 1 126 ? 4.014 -4.274 -22.366 1.00 93.94 126 GLY A O 1
ATOM 945 N N . ALA A 1 127 ? 4.053 -5.419 -20.444 1.00 95.31 127 ALA A N 1
ATOM 946 C CA . ALA A 1 127 ? 3.559 -4.319 -19.618 1.00 95.31 127 ALA A CA 1
ATOM 947 C C . ALA A 1 127 ? 4.667 -3.337 -19.201 1.00 95.31 127 ALA A C 1
ATOM 949 O O . ALA A 1 127 ? 4.356 -2.233 -18.772 1.00 95.31 127 ALA A O 1
ATOM 950 N N . ILE A 1 128 ? 5.939 -3.726 -19.308 1.00 96.00 128 ILE A N 1
ATOM 951 C CA . ILE A 1 128 ? 7.096 -2.897 -18.982 1.00 96.00 128 ILE A CA 1
ATOM 952 C C . ILE A 1 128 ? 7.866 -2.586 -20.262 1.00 96.00 128 ILE A C 1
ATOM 954 O O . ILE A 1 128 ? 8.153 -3.485 -21.049 1.00 96.00 128 ILE A O 1
ATOM 958 N N . LEU A 1 129 ? 8.232 -1.320 -20.447 1.00 95.69 129 LEU A N 1
ATOM 959 C CA . LEU A 1 129 ? 9.078 -0.860 -21.542 1.00 95.69 129 LEU A CA 1
ATOM 960 C C . LEU A 1 129 ? 10.350 -0.221 -20.983 1.00 95.69 129 LEU A C 1
ATOM 962 O O . LEU A 1 129 ? 10.292 0.569 -20.041 1.00 95.69 129 LEU A O 1
ATOM 966 N N . ILE A 1 130 ? 11.491 -0.529 -21.597 1.00 95.50 130 ILE A N 1
ATOM 967 C CA . ILE A 1 130 ? 12.729 0.228 -21.395 1.00 95.50 130 ILE A CA 1
ATOM 968 C C . ILE A 1 130 ? 12.674 1.397 -22.373 1.00 95.50 130 ILE A C 1
ATOM 970 O O . ILE A 1 130 ? 12.784 1.213 -23.582 1.00 95.50 130 ILE A O 1
ATOM 974 N N . LEU A 1 131 ? 12.425 2.593 -21.849 1.00 95.50 131 LEU A N 1
ATOM 975 C CA . LEU A 1 131 ? 12.301 3.809 -22.647 1.00 95.50 131 LEU A CA 1
ATOM 976 C C . LEU A 1 131 ? 13.673 4.376 -23.024 1.00 95.50 131 LEU A C 1
ATOM 978 O O . LEU A 1 131 ? 13.831 4.972 -24.086 1.00 95.50 131 LEU A O 1
ATOM 982 N N . ARG A 1 132 ? 14.657 4.210 -22.138 1.00 96.81 132 ARG A N 1
ATOM 983 C CA . ARG A 1 132 ? 16.023 4.680 -22.347 1.00 96.81 132 ARG A CA 1
ATOM 984 C C . ARG A 1 132 ? 17.009 3.743 -21.674 1.00 96.81 132 ARG A C 1
ATOM 986 O O . ARG A 1 132 ? 16.797 3.355 -20.529 1.00 96.81 132 ARG A O 1
ATOM 993 N N . ASP A 1 133 ? 18.091 3.473 -22.378 1.00 96.56 133 ASP A N 1
ATOM 994 C CA . ASP A 1 133 ? 19.280 2.803 -21.877 1.00 96.56 133 ASP A CA 1
ATOM 995 C C . ASP A 1 133 ? 20.478 3.712 -22.190 1.00 96.56 133 ASP A C 1
ATOM 997 O O . ASP A 1 133 ? 20.594 4.255 -23.294 1.00 96.56 133 ASP A O 1
ATOM 1001 N N . SER A 1 134 ? 21.289 4.035 -21.188 1.00 97.31 134 SER A N 1
ATOM 1002 C CA . SER A 1 134 ? 22.437 4.929 -21.328 1.00 97.31 134 SER A CA 1
ATOM 1003 C C . SER A 1 134 ? 23.631 4.396 -20.561 1.00 97.31 134 SER A C 1
ATOM 1005 O O . SER A 1 134 ? 23.591 4.272 -19.338 1.00 97.31 134 SER A O 1
ATOM 1007 N N . LEU A 1 135 ? 24.714 4.160 -21.299 1.00 96.88 135 LEU A N 1
ATOM 1008 C CA . LEU A 1 135 ? 25.991 3.715 -20.769 1.00 96.88 135 LEU A CA 1
ATOM 1009 C C . LEU A 1 135 ? 26.977 4.885 -20.741 1.00 96.88 135 LEU A C 1
ATOM 1011 O O . LEU A 1 135 ? 27.280 5.487 -21.771 1.00 96.88 135 LEU A O 1
ATOM 1015 N N . PHE A 1 136 ? 27.495 5.197 -19.559 1.00 96.25 136 PHE A N 1
ATOM 1016 C CA . PHE A 1 136 ? 28.523 6.207 -19.356 1.00 96.25 136 PHE A CA 1
ATOM 1017 C C . PHE A 1 136 ? 29.838 5.505 -19.059 1.00 96.25 136 PHE A C 1
ATOM 1019 O O . PHE A 1 136 ? 29.977 4.846 -18.030 1.00 96.25 136 PHE A O 1
ATOM 1026 N N . VAL A 1 137 ? 30.806 5.661 -19.957 1.00 96.81 137 VAL A N 1
ATOM 1027 C CA . VAL A 1 137 ? 32.153 5.111 -19.797 1.00 96.81 137 VAL A CA 1
ATOM 1028 C C . VAL A 1 137 ? 33.120 6.269 -19.621 1.00 96.81 137 VAL A C 1
ATOM 1030 O O . VAL A 1 137 ? 33.158 7.182 -20.446 1.00 96.81 137 VAL A O 1
ATOM 1033 N N . ARG A 1 138 ? 33.901 6.247 -18.542 1.00 95.94 138 ARG A N 1
ATOM 1034 C CA . ARG A 1 138 ? 34.932 7.255 -18.277 1.00 95.94 138 ARG A CA 1
ATOM 1035 C C . ARG A 1 138 ? 36.204 6.612 -17.733 1.00 95.94 138 ARG A C 1
ATOM 1037 O O . ARG A 1 138 ? 36.111 5.580 -17.072 1.00 95.94 138 ARG A O 1
ATOM 1044 N N . PRO A 1 139 ? 37.381 7.214 -17.944 1.00 96.06 139 PRO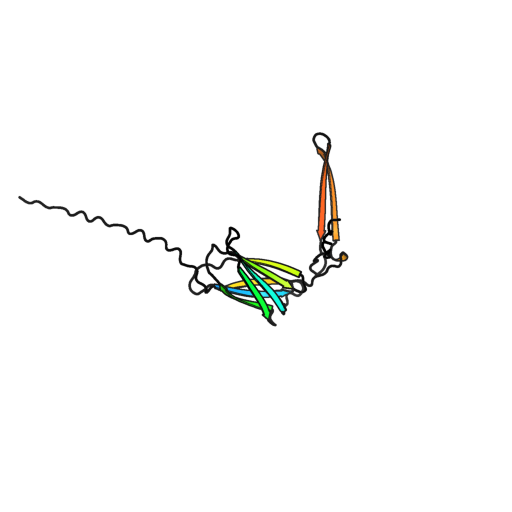 A N 1
ATOM 1045 C CA . PRO A 1 139 ? 38.586 6.799 -17.239 1.00 96.06 139 PRO A CA 1
ATOM 1046 C C . PRO A 1 139 ? 38.389 6.880 -15.719 1.00 96.06 139 PRO A C 1
ATOM 1048 O O . PRO A 1 139 ? 37.752 7.806 -15.212 1.00 96.06 139 PRO A O 1
ATOM 1051 N N . PHE A 1 140 ? 38.942 5.914 -14.999 1.00 95.06 140 PHE A N 1
ATOM 1052 C CA . PHE A 1 140 ? 39.080 5.928 -13.545 1.00 95.06 140 PHE A CA 1
ATOM 1053 C C . PHE A 1 140 ? 40.451 5.345 -13.204 1.00 95.06 140 PHE A C 1
ATOM 1055 O O . PHE A 1 140 ? 41.020 4.638 -14.025 1.00 95.06 140 PHE A O 1
ATOM 1062 N N . GLU A 1 141 ? 41.030 5.685 -12.058 1.00 90.50 141 GLU A N 1
ATOM 1063 C CA . GLU A 1 141 ? 42.413 5.322 -11.730 1.00 90.50 141 GLU A CA 1
ATOM 1064 C C . GLU A 1 141 ? 42.710 3.833 -12.006 1.00 90.50 141 GLU A C 1
ATOM 1066 O O . GLU A 1 141 ? 42.048 2.943 -11.477 1.00 90.50 141 GLU A O 1
ATOM 1071 N N . GLY A 1 142 ? 43.661 3.568 -12.908 1.00 91.44 142 GLY A N 1
ATOM 1072 C CA . GLY A 1 142 ? 44.036 2.211 -13.318 1.00 91.44 142 GLY A CA 1
ATOM 1073 C C . GLY A 1 142 ? 43.034 1.458 -14.212 1.00 91.44 142 GLY A C 1
ATOM 1074 O O . GLY A 1 142 ? 43.260 0.281 -14.481 1.00 91.44 142 GLY A O 1
ATOM 1075 N N . GLY A 1 143 ? 41.952 2.083 -14.696 1.00 94.12 143 GLY A N 1
ATOM 1076 C CA . GLY A 1 143 ? 40.949 1.410 -15.528 1.00 94.12 143 GLY A CA 1
ATOM 1077 C C . GLY A 1 143 ? 39.821 2.293 -16.081 1.00 94.12 143 GLY A C 1
ATOM 1078 O O . GLY A 1 143 ? 39.984 3.480 -16.368 1.00 94.12 143 GLY A O 1
ATOM 1079 N N . LEU A 1 144 ? 38.650 1.682 -16.277 1.00 96.38 144 LEU A N 1
ATOM 1080 C CA . LEU A 1 144 ? 37.430 2.344 -16.743 1.00 96.38 144 LEU A CA 1
ATOM 1081 C C . LEU A 1 144 ? 36.354 2.279 -15.655 1.00 96.38 144 LEU A C 1
ATOM 1083 O O . LEU A 1 144 ? 36.145 1.242 -15.033 1.00 96.38 144 LEU A O 1
ATOM 1087 N N . SER A 1 145 ? 35.635 3.379 -15.463 1.00 95.38 145 SER A N 1
ATOM 1088 C CA . SER A 1 145 ? 34.383 3.438 -14.715 1.00 95.38 145 SER A CA 1
ATOM 1089 C C . SER A 1 145 ? 33.226 3.370 -15.705 1.00 95.38 145 SER A C 1
ATOM 1091 O O . SER A 1 145 ? 33.165 4.152 -16.657 1.00 95.38 145 SER A O 1
ATOM 1093 N N . VAL A 1 146 ? 32.321 2.422 -15.468 1.00 96.19 146 VAL A N 1
ATOM 1094 C CA . VAL A 1 146 ? 31.121 2.192 -16.273 1.00 96.19 146 VAL A CA 1
ATOM 1095 C C . VAL A 1 146 ? 29.903 2.404 -15.382 1.00 96.19 146 VAL A C 1
ATOM 1097 O O . VAL A 1 146 ? 29.800 1.791 -14.321 1.00 96.19 146 VAL A O 1
ATOM 1100 N N . LEU A 1 147 ? 28.995 3.282 -15.799 1.00 96.12 147 LEU A N 1
ATOM 1101 C CA . LEU A 1 147 ? 27.693 3.485 -15.170 1.00 96.12 147 LEU A CA 1
ATOM 1102 C C . LEU A 1 147 ? 26.604 3.232 -16.211 1.00 96.12 147 LEU A C 1
ATOM 1104 O O . LEU A 1 147 ? 26.612 3.849 -17.273 1.00 96.12 147 LEU A O 1
ATOM 1108 N N . GLU A 1 148 ? 25.655 2.366 -15.884 1.00 96.75 148 GLU A N 1
ATOM 1109 C CA . GLU A 1 148 ? 24.459 2.121 -16.687 1.00 96.75 148 GLU A CA 1
ATOM 1110 C C . GLU A 1 148 ? 23.257 2.820 -16.041 1.00 96.75 148 GLU A C 1
ATOM 1112 O O . GLU A 1 148 ? 23.072 2.783 -14.822 1.00 96.75 148 GLU A O 1
ATOM 1117 N N . SER A 1 149 ? 22.442 3.487 -16.856 1.00 96.75 149 SER A N 1
ATOM 1118 C CA . SER A 1 149 ? 21.217 4.156 -16.427 1.00 96.75 149 SER A CA 1
ATOM 1119 C C . SER A 1 149 ? 20.051 3.736 -17.317 1.00 96.75 149 SER A C 1
ATOM 1121 O O . SER A 1 149 ? 20.017 4.045 -18.508 1.00 96.75 149 SER A O 1
ATOM 1123 N N . LEU A 1 150 ? 19.076 3.056 -16.711 1.00 96.25 150 LEU A N 1
ATOM 1124 C CA . LEU A 1 150 ? 17.874 2.545 -17.366 1.00 96.25 150 LEU A CA 1
ATOM 1125 C C . LEU A 1 150 ? 16.655 3.375 -16.951 1.00 96.25 150 LEU A C 1
ATOM 1127 O O . LEU A 1 150 ? 16.394 3.572 -15.765 1.00 96.25 150 LEU A O 1
ATOM 1131 N N . THR A 1 151 ? 15.865 3.824 -17.924 1.00 96.44 151 THR A N 1
ATOM 1132 C CA . THR A 1 151 ? 14.522 4.371 -17.690 1.00 96.44 151 THR A CA 1
ATOM 1133 C C . THR A 1 151 ? 13.496 3.312 -18.049 1.00 96.44 151 THR A C 1
ATOM 1135 O O . THR A 1 151 ? 13.320 2.978 -19.220 1.00 96.44 151 THR A O 1
ATOM 1138 N N . ILE A 1 152 ? 12.807 2.801 -17.034 1.00 95.81 152 ILE A N 1
ATOM 1139 C CA . ILE A 1 152 ? 11.808 1.744 -17.167 1.00 95.81 152 ILE A CA 1
ATOM 1140 C C . ILE A 1 152 ? 10.430 2.339 -16.883 1.00 95.81 152 ILE A C 1
ATOM 1142 O O . ILE A 1 152 ? 10.232 2.996 -15.862 1.00 95.81 152 ILE A O 1
ATOM 1146 N N . VAL A 1 153 ? 9.471 2.100 -17.775 1.00 96.56 153 VAL A N 1
ATOM 1147 C CA . VAL A 1 153 ? 8.097 2.598 -17.652 1.00 96.56 153 VAL A CA 1
ATOM 1148 C C . VAL A 1 153 ? 7.091 1.457 -17.752 1.00 96.56 153 VAL A C 1
ATOM 1150 O O . VAL A 1 153 ? 7.303 0.481 -18.466 1.00 96.56 153 VAL A O 1
ATOM 1153 N N . ASN A 1 154 ? 5.966 1.597 -17.055 1.00 96.31 154 ASN A N 1
ATOM 1154 C CA . ASN A 1 154 ? 4.782 0.764 -17.243 1.00 96.31 154 ASN A CA 1
ATOM 1155 C C . ASN A 1 154 ? 3.676 1.637 -17.853 1.00 96.31 154 ASN A C 1
ATOM 1157 O O . ASN A 1 154 ? 3.015 2.357 -17.106 1.00 96.31 154 ASN A O 1
ATOM 1161 N N . PRO A 1 155 ? 3.482 1.632 -19.185 1.00 95.75 155 PRO A N 1
ATOM 1162 C CA . PRO A 1 155 ? 2.467 2.467 -19.829 1.00 95.75 155 PRO A CA 1
ATOM 1163 C C . PRO A 1 155 ? 1.050 1.883 -19.715 1.00 95.75 155 PRO A C 1
ATOM 1165 O O . PRO A 1 155 ? 0.103 2.463 -20.241 1.00 95.75 155 PRO A O 1
ATOM 1168 N N . THR A 1 156 ? 0.892 0.708 -19.100 1.00 96.62 156 THR A N 1
ATOM 1169 C CA . THR A 1 156 ? -0.402 0.030 -18.990 1.00 96.62 156 THR A CA 1
ATOM 1170 C C . THR A 1 156 ? -1.189 0.498 -17.771 1.00 96.62 156 THR A C 1
ATOM 1172 O O . THR A 1 156 ? -0.677 1.161 -16.874 1.00 96.62 156 THR A O 1
ATOM 1175 N N . ASP A 1 157 ? -2.449 0.077 -17.693 1.00 96.38 157 ASP A N 1
ATOM 1176 C CA . ASP A 1 157 ? -3.317 0.291 -16.538 1.00 96.38 157 ASP A CA 1
ATOM 1177 C C . ASP A 1 157 ? -3.182 -0.801 -15.455 1.00 96.38 157 ASP A C 1
ATOM 1179 O O . ASP A 1 157 ? -4.037 -0.919 -14.571 1.00 96.38 157 ASP A O 1
ATOM 1183 N N . ARG A 1 158 ? -2.148 -1.649 -15.535 1.00 96.50 158 ARG A N 1
ATOM 1184 C CA . ARG A 1 158 ? -1.967 -2.825 -14.674 1.00 96.50 158 ARG A CA 1
ATOM 1185 C C . ARG A 1 158 ? -0.714 -2.707 -13.825 1.00 96.50 158 ARG A C 1
ATOM 1187 O O . ARG A 1 158 ? 0.304 -2.194 -14.272 1.00 96.50 158 ARG A O 1
ATOM 1194 N N . ALA A 1 159 ? -0.748 -3.280 -12.627 1.00 96.25 159 ALA A N 1
ATOM 1195 C CA . A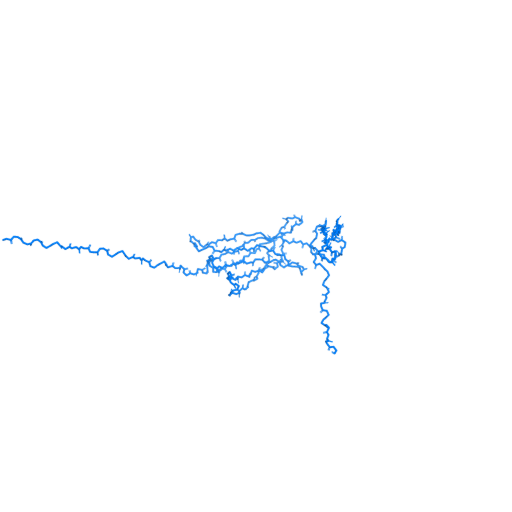LA A 1 159 ? 0.454 -3.426 -11.816 1.00 96.25 159 ALA A CA 1
ATOM 1196 C C . ALA A 1 159 ? 1.266 -4.628 -12.299 1.00 96.25 159 ALA A C 1
ATOM 1198 O O . ALA A 1 159 ? 0.800 -5.765 -12.221 1.00 96.25 159 ALA A O 1
ATOM 1199 N N . TYR A 1 160 ? 2.475 -4.387 -12.800 1.00 95.00 160 TYR A N 1
ATOM 1200 C CA . TYR A 1 160 ? 3.395 -5.469 -13.123 1.00 95.00 160 TYR A CA 1
ATOM 1201 C C . TYR A 1 160 ? 3.973 -6.057 -11.833 1.00 95.00 160 TYR A C 1
ATOM 1203 O O . TYR A 1 160 ? 4.590 -5.338 -11.054 1.00 95.00 160 TYR A O 1
ATOM 1211 N N . ILE A 1 161 ? 3.774 -7.356 -11.610 1.00 92.62 161 ILE A N 1
ATOM 1212 C CA . ILE A 1 161 ? 4.235 -8.061 -10.398 1.00 92.62 161 ILE A CA 1
ATOM 1213 C C . ILE A 1 161 ? 5.419 -8.994 -10.664 1.00 92.62 161 ILE A C 1
ATOM 1215 O O . ILE A 1 161 ? 5.766 -9.824 -9.828 1.00 92.62 161 ILE A O 1
ATOM 1219 N N . GLY A 1 162 ? 6.036 -8.874 -11.841 1.00 86.81 162 GLY A N 1
ATOM 1220 C CA . GLY A 1 162 ? 7.055 -9.812 -12.286 1.00 86.81 162 GLY A CA 1
ATOM 1221 C C . GLY A 1 162 ? 6.476 -11.178 -12.647 1.00 86.81 162 GLY A C 1
ATOM 1222 O O . GLY A 1 162 ? 5.275 -11.444 -12.561 1.00 86.81 162 GLY A O 1
ATOM 1223 N N . ARG A 1 163 ? 7.365 -12.070 -13.069 1.00 79.19 163 ARG A N 1
ATOM 1224 C CA . ARG A 1 163 ? 7.111 -13.507 -13.046 1.00 79.19 163 ARG A CA 1
ATOM 1225 C C . ARG A 1 163 ? 7.778 -14.000 -11.777 1.00 79.19 163 ARG A C 1
ATOM 1227 O O . ARG A 1 163 ? 8.975 -13.774 -11.619 1.00 79.19 163 ARG A O 1
ATOM 1234 N N . ALA A 1 164 ? 7.037 -14.648 -10.886 1.00 56.06 164 ALA A N 1
ATOM 1235 C CA . ALA A 1 164 ? 7.694 -15.439 -9.863 1.00 56.06 164 ALA A CA 1
ATOM 1236 C C . ALA A 1 164 ? 8.532 -16.488 -10.608 1.00 56.06 164 ALA A C 1
ATOM 1238 O O . ALA A 1 164 ? 7.980 -17.420 -11.188 1.00 56.06 164 ALA A O 1
ATOM 1239 N N . ARG A 1 165 ? 9.859 -16.331 -10.644 1.00 47.66 165 ARG A N 1
ATOM 1240 C CA . ARG A 1 165 ? 10.676 -17.535 -10.587 1.00 47.66 165 ARG A CA 1
ATOM 1241 C C . ARG A 1 165 ? 10.358 -18.087 -9.208 1.00 47.66 165 ARG A C 1
ATOM 1243 O O . ARG A 1 165 ? 10.578 -17.388 -8.219 1.00 47.66 165 ARG A O 1
ATOM 1250 N N . ALA A 1 166 ? 9.800 -19.294 -9.135 1.00 41.94 166 ALA A N 1
ATOM 1251 C CA . ALA A 1 166 ? 10.113 -20.105 -7.975 1.00 41.94 166 ALA A CA 1
ATOM 1252 C C . ALA A 1 166 ? 11.631 -19.965 -7.820 1.00 41.94 166 ALA A C 1
ATOM 1254 O O . ALA A 1 166 ? 12.371 -20.158 -8.788 1.00 41.94 166 ALA A O 1
ATOM 1255 N N . MET A 1 167 ? 12.093 -19.473 -6.673 1.00 38.84 167 MET A N 1
ATOM 1256 C CA . MET A 1 167 ? 13.427 -19.850 -6.250 1.00 38.84 167 MET A CA 1
ATOM 1257 C C . MET A 1 167 ? 13.351 -21.370 -6.220 1.00 38.84 167 MET A C 1
ATOM 1259 O O . MET A 1 167 ? 12.810 -21.932 -5.271 1.00 38.84 167 MET A O 1
ATOM 1263 N N . ASP A 1 168 ? 13.746 -22.009 -7.321 1.00 39.84 168 ASP A N 1
ATOM 1264 C CA . ASP A 1 168 ? 14.145 -23.396 -7.305 1.00 39.84 168 ASP A CA 1
ATOM 1265 C C . ASP A 1 168 ? 15.202 -23.412 -6.215 1.00 39.84 168 ASP A C 1
ATOM 1267 O O . ASP A 1 168 ? 16.284 -22.834 -6.351 1.00 39.84 168 ASP A O 1
ATOM 1271 N N . ALA A 1 169 ? 14.791 -23.911 -5.052 1.00 41.19 169 ALA A N 1
ATOM 1272 C CA . ALA A 1 169 ? 15.715 -24.340 -4.043 1.00 41.19 169 ALA A CA 1
ATOM 1273 C C . ALA A 1 169 ? 16.595 -25.338 -4.778 1.00 41.19 169 ALA A C 1
ATOM 1275 O O . ALA A 1 169 ? 16.144 -26.439 -5.074 1.00 41.19 169 ALA A O 1
ATOM 1276 N N . ASP A 1 170 ? 17.789 -24.894 -5.155 1.00 38.09 170 ASP A N 1
ATOM 1277 C CA . ASP A 1 170 ? 18.885 -25.767 -5.514 1.00 38.09 170 ASP A CA 1
ATOM 1278 C C . ASP A 1 170 ? 19.033 -26.732 -4.330 1.00 38.09 170 ASP A C 1
ATOM 1280 O O . ASP A 1 170 ? 19.449 -26.304 -3.241 1.00 38.09 170 ASP A O 1
ATOM 1284 N N . PRO A 1 171 ? 18.575 -27.993 -4.447 1.00 47.12 171 PRO A N 1
ATOM 1285 C CA . PRO A 1 171 ? 18.844 -28.961 -3.417 1.00 47.12 171 PRO A CA 1
ATOM 1286 C C . PRO A 1 171 ? 20.315 -29.281 -3.611 1.00 47.12 171 PRO A C 1
ATOM 1288 O O . PRO A 1 171 ? 20.671 -29.975 -4.560 1.00 47.12 171 PRO A O 1
ATOM 1291 N N . LYS A 1 172 ? 21.151 -28.695 -2.751 1.00 48.91 172 LYS A N 1
ATOM 1292 C CA . LYS A 1 172 ? 22.593 -28.929 -2.719 1.00 48.91 172 LYS A CA 1
ATOM 1293 C C . LYS A 1 172 ? 22.895 -30.393 -3.050 1.00 48.91 172 LYS A C 1
ATOM 1295 O O . LYS A 1 172 ? 22.471 -31.279 -2.304 1.00 48.91 172 LYS A O 1
ATOM 1300 N N . GLY A 1 173 ? 23.568 -30.600 -4.181 1.00 48.28 173 GLY A N 1
ATOM 1301 C CA . GLY A 1 173 ? 24.258 -31.849 -4.492 1.00 48.28 173 GLY A CA 1
ATOM 1302 C C . GLY A 1 173 ? 25.433 -32.083 -3.555 1.00 48.28 173 GLY A C 1
ATOM 1303 O O . GLY A 1 173 ? 25.928 -31.095 -2.959 1.00 48.28 173 GLY A O 1
#

Sequence (173 aa):
MRRVAALAAAAALAVAPNAWAAPLENGIIEGRVTNGTSSRPQPGVEVVLKRTRPDGSEAKTWTATTDRLGRFRFAGLATGEDRLYALDARYRGASFAGGVVTIPTQRPAPVIETTLKVWRPTSHPGAILILRDSLFVRPFEGGLSVLESLTIVNPTDRAYIGRARAMDADPKG

pLDDT: mean 86.49, std 18.54, range [38.09, 98.81]

Mean predicted aligned error: 10.72 Å

Radius of gyration: 28.14 Å; Cα contacts (8 Å, |Δi|>4): 342; chains: 1; bounding box: 63×76×97 Å

Secondary structure (DSSP, 8-state):
--------------------PPPPEEEEEEEEEEETTT--B--SPEEEEEEE-TTS-S-EEEEEE--TTSEEEEEEEEPEEEEEEEEEEEETTEEEEEEEEEE---SSPPEEEEEEEE-EEE--GGG-EEEEEEEEEEEETTEEEEEEEEEEE--SSEEE-------------

Solvent-accessible surface area (backbone atoms only — not comparable to full-atom values): 10408 Å² total; per-residue (Å²): 135,91,82,85,82,83,82,81,82,80,80,78,80,78,77,71,77,83,71,76,73,75,63,46,59,53,22,30,45,34,36,35,33,26,28,66,71,78,70,41,58,32,48,74,29,40,34,38,39,37,34,24,31,87,90,63,45,80,71,45,77,50,77,36,61,20,37,89,73,4,35,40,69,48,70,58,33,67,20,28,81,68,34,41,37,38,37,34,37,39,43,93,93,40,80,30,79,50,60,73,45,65,39,64,77,56,86,72,64,44,74,46,78,49,76,39,59,44,51,57,67,39,56,60,67,88,47,53,44,78,79,41,79,46,78,47,78,42,84,39,97,98,52,74,42,76,46,79,49,76,42,75,44,63,88,54,79,49,40,74,71,56,69,82,68,73,78,72,73,75,74,79,127

Nearest PDB structures (foldseek):
  5z5m-assembly1_B  TM=6.419E-01  e=2.608E-03  Phaeodactylum tricornutum CCAP 1055/1
  5z5m-assembly1_D  TM=5.328E-01  e=2.907E-03  Phaeodactylum tricornutum CCAP 1055/1
  4wtw-assembly2_B  TM=6.057E-01  e=1.101E-01  Homo sapiens
  4lsd-assembly3_H  TM=6.422E-01  e=2.352E-01  Homo sapiens
  6gvk-assembly1_A  TM=3.550E-01  e=4.879E-02  Homo sapiens